Protein AF-A0A821DPH0-F1 (afdb_monomer_lite)

pLDDT: mean 76.72, std 12.97, range [37.47, 94.5]

Structure (mmCIF, N/CA/C/O backbone):
data_AF-A0A821DPH0-F1
#
_entry.id   AF-A0A821DPH0-F1
#
loop_
_atom_site.group_PDB
_atom_site.id
_atom_site.type_symbol
_atom_site.label_atom_id
_atom_site.label_alt_id
_atom_site.label_comp_id
_atom_site.label_asym_id
_atom_site.label_entity_id
_atom_site.label_seq_id
_atom_site.pdbx_PDB_ins_code
_atom_site.Cartn_x
_atom_site.Cartn_y
_atom_site.Cartn_z
_atom_site.occupancy
_atom_site.B_iso_or_equiv
_atom_site.auth_seq_id
_atom_site.auth_comp_id
_atom_site.auth_asym_id
_atom_site.auth_atom_id
_atom_site.pdbx_PDB_model_num
ATOM 1 N N . MET A 1 1 ? -16.527 -7.360 23.716 1.00 43.38 1 MET A N 1
ATOM 2 C CA . MET A 1 1 ? -16.438 -5.897 23.925 1.00 43.38 1 MET A CA 1
ATOM 3 C C . MET A 1 1 ? -15.192 -5.610 24.746 1.00 43.38 1 MET A C 1
ATOM 5 O O . MET A 1 1 ? -15.256 -5.677 25.963 1.00 43.38 1 MET A O 1
ATOM 9 N N . LEU A 1 2 ? -14.047 -5.385 24.106 1.00 37.47 2 LEU A N 1
ATOM 10 C CA . LEU A 1 2 ? -12.780 -5.155 24.807 1.00 37.47 2 LEU A CA 1
ATOM 11 C C . LEU A 1 2 ? -11.902 -4.252 23.944 1.00 37.47 2 LEU A C 1
ATOM 13 O O . LEU A 1 2 ? -10.973 -4.743 23.331 1.00 37.47 2 LEU A O 1
ATOM 17 N N . LEU A 1 3 ? -12.278 -2.975 23.825 1.00 43.00 3 LEU A N 1
ATOM 18 C CA . LEU A 1 3 ? -11.407 -1.811 23.583 1.00 43.00 3 LEU A CA 1
ATOM 19 C C . LEU A 1 3 ? -12.306 -0.619 23.239 1.00 43.00 3 LEU A C 1
ATOM 21 O O . LEU A 1 3 ? -12.492 -0.274 22.076 1.00 43.00 3 LEU A O 1
ATOM 25 N N . ARG A 1 4 ? -12.864 0.022 24.271 1.00 42.69 4 ARG A N 1
ATOM 26 C CA . ARG A 1 4 ? -13.314 1.405 24.105 1.00 42.69 4 ARG A CA 1
ATOM 27 C C . ARG A 1 4 ? -12.064 2.228 23.846 1.00 42.69 4 ARG A C 1
ATOM 29 O O . ARG A 1 4 ? -11.135 2.174 24.653 1.00 42.69 4 ARG A O 1
ATOM 36 N N . MET A 1 5 ? -12.027 2.971 22.743 1.00 45.62 5 MET A N 1
ATOM 37 C CA . MET A 1 5 ? -10.995 3.986 22.566 1.00 45.62 5 MET A CA 1
ATOM 38 C C . MET A 1 5 ? -11.069 4.947 23.752 1.00 45.62 5 MET A C 1
ATOM 40 O O . MET A 1 5 ? -11.973 5.777 23.830 1.00 45.62 5 MET A O 1
ATOM 44 N N . ALA A 1 6 ? -10.101 4.870 24.661 1.00 45.91 6 ALA A N 1
ATOM 45 C CA . ALA A 1 6 ? -9.718 6.070 25.375 1.00 45.91 6 ALA A CA 1
ATOM 46 C C . ALA A 1 6 ? -9.246 7.045 24.294 1.00 45.91 6 ALA A C 1
ATOM 48 O O . ALA A 1 6 ? -8.417 6.679 23.455 1.00 45.91 6 ALA A O 1
ATOM 49 N N . ASP A 1 7 ? -9.823 8.241 24.253 1.00 49.03 7 ASP A N 1
ATOM 50 C CA . ASP A 1 7 ? -9.419 9.285 23.320 1.00 49.03 7 ASP A CA 1
ATOM 51 C C . ASP A 1 7 ? -8.026 9.796 23.710 1.00 49.03 7 ASP A C 1
ATOM 53 O O . ASP A 1 7 ? -7.850 10.829 24.349 1.00 49.03 7 ASP A O 1
ATOM 57 N N . VAL A 1 8 ? -7.009 8.987 23.420 1.00 54.25 8 VAL A N 1
ATOM 58 C CA . VAL A 1 8 ? -5.614 9.337 23.644 1.00 54.25 8 VAL A CA 1
ATOM 59 C C . VAL A 1 8 ? -5.265 10.388 22.601 1.00 54.25 8 VAL A C 1
ATOM 61 O O . VAL A 1 8 ? -5.116 10.061 21.433 1.00 54.25 8 VAL A O 1
ATOM 64 N N . GLN A 1 9 ? -5.135 11.649 23.001 1.00 55.75 9 GLN A N 1
ATOM 65 C CA . GLN A 1 9 ? -4.945 12.761 22.058 1.00 55.75 9 GLN A CA 1
ATOM 66 C C . GLN A 1 9 ? -3.631 12.713 21.252 1.00 55.75 9 GLN A C 1
ATOM 68 O O . GLN A 1 9 ? -3.432 13.522 20.350 1.00 55.75 9 GLN A O 1
ATOM 73 N N . GLN A 1 10 ? -2.726 11.779 21.562 1.00 67.19 10 GLN A N 1
ATOM 74 C CA . GLN A 1 10 ? -1.463 11.597 20.850 1.00 67.19 10 GLN A CA 1
ATOM 75 C C . GLN A 1 10 ? -1.516 10.425 19.864 1.00 67.19 10 GLN A C 1
ATOM 77 O O . GLN A 1 10 ? -1.552 9.257 20.263 1.00 67.19 10 GLN A O 1
ATOM 82 N N . ASP A 1 11 ? -1.407 10.756 18.576 1.00 63.34 11 ASP A N 1
ATOM 83 C CA . ASP A 1 11 ? -1.423 9.809 17.455 1.00 63.34 11 ASP A CA 1
ATOM 84 C C . ASP A 1 11 ? -0.344 8.712 17.575 1.00 63.34 11 ASP A C 1
ATOM 86 O O . ASP A 1 11 ? -0.604 7.553 17.260 1.00 63.34 11 ASP A O 1
ATOM 90 N N . GLU A 1 12 ? 0.863 9.037 18.059 1.00 67.50 12 GLU A N 1
ATOM 91 C CA . GLU A 1 12 ? 1.967 8.065 18.210 1.00 67.50 12 GLU A CA 1
ATOM 92 C C . GLU A 1 12 ? 1.690 7.034 19.308 1.00 67.50 12 GLU A C 1
ATOM 94 O O . GLU A 1 12 ? 1.969 5.843 19.146 1.0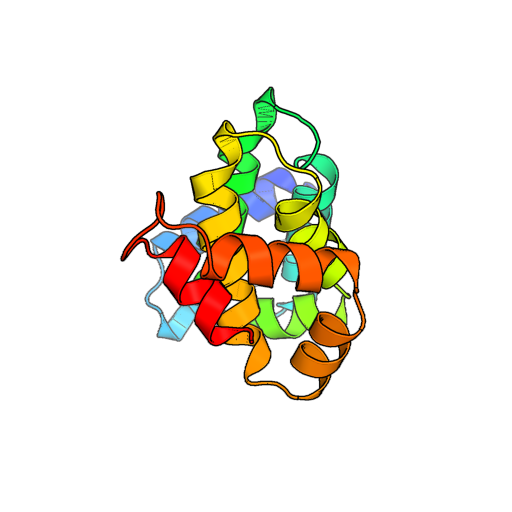0 67.50 12 GLU A O 1
ATOM 99 N N . THR A 1 13 ? 1.062 7.469 20.398 1.00 67.19 13 THR A N 1
ATOM 100 C CA . THR A 1 13 ? 0.635 6.587 21.485 1.00 67.19 13 THR A CA 1
ATOM 101 C C . THR A 1 13 ? -0.500 5.678 21.020 1.00 67.19 13 THR A C 1
ATOM 103 O O . THR A 1 13 ? -0.461 4.477 21.285 1.00 67.19 13 THR A O 1
ATOM 106 N N . GLN A 1 14 ? -1.461 6.208 20.254 1.00 64.75 14 GLN A N 1
ATOM 107 C CA . GLN A 1 14 ? -2.518 5.397 19.642 1.00 64.75 14 GLN A CA 1
ATOM 108 C C . GLN A 1 14 ? -1.939 4.368 18.666 1.00 64.75 14 GLN A C 1
ATOM 110 O O . GLN A 1 14 ? -2.263 3.186 18.768 1.00 64.75 14 GLN A O 1
ATOM 115 N N . LEU A 1 15 ? -1.030 4.775 17.775 1.00 66.75 15 LEU A N 1
ATOM 116 C CA . LEU A 1 15 ? -0.373 3.873 16.830 1.00 66.75 15 LEU A CA 1
ATOM 117 C C . LEU A 1 15 ? 0.340 2.723 17.551 1.00 66.75 15 LEU A C 1
ATOM 119 O O . LEU A 1 15 ? 0.163 1.560 17.192 1.00 66.75 15 LEU A O 1
ATOM 123 N N . ASN A 1 16 ? 1.140 3.029 18.573 1.00 70.19 16 ASN A N 1
ATOM 124 C CA . ASN A 1 16 ? 1.878 2.012 19.318 1.00 70.19 16 ASN A CA 1
ATOM 125 C C . ASN A 1 16 ? 0.947 1.075 20.097 1.00 70.19 16 ASN A C 1
ATOM 127 O O . ASN A 1 16 ? 1.187 -0.133 20.109 1.00 70.19 16 ASN A O 1
ATOM 131 N N . LEU A 1 17 ? -0.144 1.594 20.666 1.00 66.62 17 LEU A N 1
ATOM 132 C CA . LEU A 1 17 ? -1.170 0.778 21.312 1.00 66.62 17 LEU A CA 1
ATOM 133 C C . LEU A 1 17 ? -1.787 -0.212 20.315 1.00 66.62 17 LEU A C 1
ATOM 135 O O . LEU A 1 17 ? -1.823 -1.410 20.584 1.00 66.62 17 LEU A O 1
ATOM 139 N N . TYR A 1 18 ? -2.188 0.256 19.131 1.00 64.25 18 TYR A N 1
ATOM 140 C CA . TYR A 1 18 ? -2.743 -0.610 18.090 1.00 64.25 18 TYR A CA 1
ATOM 141 C C . TYR A 1 18 ? -1.734 -1.634 17.567 1.00 64.25 18 TYR A C 1
ATOM 143 O O . TYR A 1 18 ? -2.109 -2.778 17.325 1.00 64.25 18 TYR A O 1
ATOM 151 N N . ARG A 1 19 ? -0.446 -1.282 17.465 1.00 67.38 19 ARG A N 1
ATOM 152 C CA . ARG A 1 19 ? 0.622 -2.237 17.113 1.00 67.38 19 ARG A CA 1
ATOM 153 C C . ARG A 1 19 ? 0.765 -3.347 18.152 1.00 67.38 19 ARG A C 1
ATOM 155 O O . ARG A 1 19 ? 0.924 -4.507 17.783 1.00 67.38 19 ARG A O 1
ATOM 162 N N . CYS A 1 20 ? 0.718 -3.008 19.439 1.00 67.06 20 CYS A N 1
ATOM 163 C CA . CYS A 1 20 ? 0.758 -4.000 20.513 1.00 67.06 20 CYS A CA 1
ATOM 164 C C . CYS A 1 20 ? -0.485 -4.894 20.479 1.00 67.06 20 CYS A C 1
ATOM 166 O O . CYS A 1 20 ? -0.372 -6.113 20.542 1.00 67.06 20 CYS A O 1
ATOM 168 N N . LEU A 1 21 ? -1.662 -4.298 20.303 1.00 62.12 21 LEU A N 1
ATOM 169 C CA . LEU A 1 21 ? -2.930 -5.018 20.254 1.00 62.12 21 LEU A CA 1
ATOM 170 C C . LEU A 1 21 ? -3.036 -5.942 19.036 1.00 62.12 21 LEU A C 1
ATOM 172 O O . LEU A 1 21 ? -3.431 -7.091 19.190 1.00 62.12 21 LEU A O 1
ATOM 176 N N . GLY A 1 22 ? -2.609 -5.499 17.851 1.00 60.59 22 GLY A N 1
ATOM 177 C CA . GLY A 1 22 ? -2.578 -6.330 16.643 1.00 60.59 22 GLY A CA 1
ATOM 178 C C . GLY A 1 22 ? -1.655 -7.548 16.767 1.00 60.59 22 GLY A C 1
ATOM 179 O O . GLY A 1 22 ? -1.931 -8.590 16.185 1.00 60.59 22 GLY A O 1
ATOM 180 N N . LYS A 1 23 ? -0.589 -7.449 17.573 1.00 63.28 23 LYS A N 1
ATOM 181 C CA . LYS A 1 23 ? 0.317 -8.573 17.863 1.00 63.28 23 LYS A CA 1
ATOM 182 C C . LYS A 1 23 ? -0.197 -9.524 18.943 1.00 63.28 23 LYS A C 1
ATOM 184 O O . LYS A 1 23 ? 0.184 -10.689 18.938 1.00 63.28 23 LYS A O 1
ATOM 189 N N . LEU A 1 24 ? -0.987 -9.020 19.891 1.00 57.78 24 LEU A N 1
ATOM 190 C CA . LEU A 1 24 ? -1.429 -9.768 21.071 1.00 57.78 24 LEU A CA 1
ATOM 191 C C . LEU A 1 24 ? -2.824 -10.380 20.908 1.00 57.78 24 LEU A C 1
ATOM 193 O O . LEU A 1 24 ? -3.128 -11.367 21.574 1.00 57.78 24 LEU A O 1
ATOM 197 N N . MET A 1 25 ? -3.675 -9.811 20.051 1.00 55.19 25 MET A N 1
ATOM 198 C CA . MET A 1 25 ? -5.052 -10.270 19.891 1.00 55.19 25 MET A CA 1
ATOM 199 C C . MET A 1 25 ? -5.181 -11.341 18.792 1.00 55.19 25 MET A C 1
ATOM 201 O O . MET A 1 25 ? -4.615 -11.193 17.706 1.00 55.19 25 MET A O 1
ATOM 205 N N . PRO A 1 26 ? -5.960 -12.413 19.024 1.00 56.53 26 PRO A N 1
ATOM 206 C CA . PRO A 1 26 ? -6.349 -13.357 17.984 1.00 56.53 26 PRO A CA 1
ATOM 207 C C . PRO A 1 26 ? -7.029 -12.644 16.801 1.00 56.53 26 PRO A C 1
ATOM 209 O O . PRO A 1 26 ? -7.831 -11.729 16.989 1.00 56.53 26 PRO A O 1
ATOM 212 N N . LYS A 1 27 ? -6.773 -13.103 15.563 1.00 55.41 27 LYS A N 1
ATOM 213 C CA . LYS A 1 27 ? -7.377 -12.547 14.328 1.00 55.41 27 LYS A CA 1
ATOM 214 C C . LYS A 1 27 ? -8.899 -12.282 14.403 1.00 55.41 27 LYS A C 1
ATOM 216 O O . LYS A 1 27 ? -9.323 -11.321 13.771 1.00 55.41 27 LYS A O 1
ATOM 221 N N . PRO A 1 28 ? -9.737 -13.082 15.097 1.00 51.78 28 PRO A N 1
ATOM 222 C CA . PRO A 1 28 ? -11.168 -12.797 15.246 1.00 51.78 28 PRO A CA 1
ATOM 223 C C . PRO A 1 28 ? -11.481 -11.534 16.058 1.00 51.78 28 PRO A C 1
ATOM 225 O O . PRO A 1 28 ? -12.354 -10.775 15.656 1.00 51.78 28 PRO A O 1
ATOM 228 N N . ASP A 1 29 ? -10.752 -11.267 17.144 1.00 52.06 29 ASP A N 1
ATOM 229 C CA . ASP A 1 29 ? -11.021 -10.130 18.043 1.00 52.06 29 ASP A CA 1
ATOM 230 C C . ASP A 1 29 ? -10.593 -8.796 17.420 1.00 52.06 29 ASP A C 1
ATOM 232 O O . ASP A 1 29 ? -11.162 -7.737 17.679 1.00 52.06 29 ASP A O 1
ATOM 236 N N . ILE A 1 30 ? -9.627 -8.871 16.507 1.00 52.97 30 ILE A N 1
ATOM 237 C CA . ILE A 1 30 ? -9.189 -7.768 15.658 1.00 52.97 30 ILE A CA 1
ATOM 238 C C . ILE A 1 30 ? -10.258 -7.367 14.617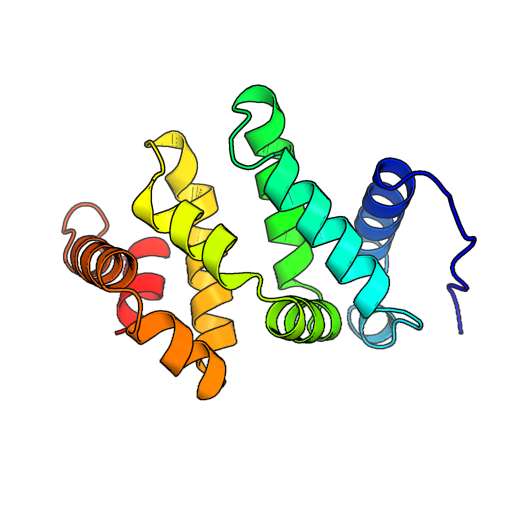 1.00 52.97 30 ILE A C 1
ATOM 240 O O . ILE A 1 30 ? -10.261 -6.227 14.151 1.00 52.97 30 ILE A O 1
ATOM 244 N N . LYS A 1 31 ? -11.166 -8.276 14.225 1.00 54.69 31 LYS A N 1
ATOM 245 C CA . LYS A 1 31 ? -12.125 -8.052 13.122 1.00 54.69 31 LYS A CA 1
ATOM 246 C C . LYS A 1 31 ? -13.291 -7.133 13.470 1.00 54.69 31 LYS A C 1
ATOM 248 O O . LYS A 1 31 ? -14.029 -6.767 12.562 1.00 54.69 31 LYS A O 1
ATOM 253 N N . THR A 1 32 ? -13.484 -6.777 14.735 1.00 62.03 32 THR A N 1
ATOM 254 C CA . THR A 1 32 ? -14.589 -5.913 15.169 1.00 62.03 32 THR A CA 1
ATOM 255 C C . THR A 1 32 ? -14.043 -4.709 15.923 1.00 62.03 32 THR A C 1
ATOM 257 O O . THR A 1 32 ? -14.121 -4.647 17.150 1.00 62.03 32 THR A O 1
ATOM 260 N N . MET A 1 33 ? -13.454 -3.758 15.196 1.00 65.19 33 MET A N 1
ATOM 261 C CA . MET A 1 33 ? -13.040 -2.482 15.783 1.00 65.19 33 MET A CA 1
ATOM 262 C C . MET A 1 33 ? -14.242 -1.537 15.865 1.00 65.19 33 MET A C 1
ATOM 264 O O . MET A 1 33 ? -14.991 -1.410 14.900 1.00 65.19 33 MET A O 1
ATOM 268 N N . GLU A 1 34 ? -14.417 -0.843 16.995 1.00 66.19 34 GLU A N 1
ATOM 269 C CA . GLU A 1 34 ? -15.492 0.156 17.151 1.00 66.19 34 GLU A CA 1
ATOM 270 C C . GLU A 1 34 ? -15.292 1.371 16.225 1.00 66.19 34 GLU A C 1
ATOM 272 O O . GLU A 1 34 ? -16.263 1.986 15.794 1.00 66.19 34 GLU A O 1
ATOM 277 N N . THR A 1 35 ? -14.043 1.717 15.882 1.00 71.50 35 THR A N 1
ATOM 278 C CA . THR A 1 35 ? -13.714 2.944 15.128 1.00 71.50 35 THR A CA 1
ATOM 279 C C . THR A 1 35 ? -12.593 2.748 14.089 1.00 71.50 35 THR A C 1
ATOM 281 O O . THR A 1 35 ? -11.540 3.393 14.180 1.00 71.50 35 THR A O 1
ATOM 284 N N . PRO A 1 36 ? -12.785 1.888 13.071 1.00 75.00 36 PRO A N 1
ATOM 285 C CA . PRO A 1 36 ? -11.760 1.600 12.063 1.00 75.00 36 PRO A CA 1
ATOM 286 C C . PRO A 1 36 ? -11.371 2.837 11.236 1.00 75.00 36 PRO A C 1
ATOM 288 O O . PRO A 1 36 ? -10.206 2.988 10.877 1.00 75.00 36 PRO A O 1
ATOM 291 N N . SER A 1 37 ? -12.306 3.769 11.004 1.00 77.88 37 SER A N 1
ATOM 292 C CA . SER A 1 37 ? -12.046 5.001 10.243 1.00 77.88 37 SER A CA 1
ATOM 293 C C . SER A 1 37 ? -11.027 5.918 10.923 1.00 77.88 37 SER A C 1
ATOM 295 O O . SER A 1 37 ? -10.146 6.433 10.240 1.00 77.88 37 SER A O 1
ATOM 297 N N . LYS A 1 38 ? -11.111 6.118 12.250 1.00 76.81 38 LYS A N 1
ATOM 298 C CA . LYS A 1 38 ? -10.163 6.980 12.984 1.00 76.81 38 LYS A CA 1
ATOM 299 C C . LYS A 1 38 ? -8.758 6.387 12.948 1.00 76.81 38 LYS A C 1
ATOM 301 O O . LYS A 1 38 ? -7.785 7.100 12.725 1.00 76.81 38 LYS A O 1
ATOM 306 N N . LEU A 1 39 ? -8.665 5.069 13.112 1.00 76.06 39 LEU A N 1
ATOM 307 C CA . LEU A 1 39 ? -7.400 4.356 13.011 1.00 76.06 39 LEU A CA 1
ATOM 308 C C . LEU A 1 39 ? -6.795 4.454 11.605 1.00 76.06 39 LEU A C 1
ATOM 310 O O . LEU A 1 39 ? -5.609 4.747 11.474 1.00 76.06 39 LEU A O 1
ATOM 314 N N . ALA A 1 40 ? -7.605 4.277 10.560 1.00 79.31 40 ALA A N 1
ATOM 315 C CA . ALA A 1 40 ? -7.177 4.503 9.184 1.00 79.31 40 ALA A CA 1
ATOM 316 C C . ALA A 1 40 ? -6.617 5.923 8.984 1.00 79.31 40 ALA A C 1
ATOM 318 O O . ALA A 1 40 ? -5.547 6.069 8.401 1.00 79.31 40 ALA A O 1
ATOM 319 N N . SER A 1 41 ? -7.251 6.956 9.548 1.00 81.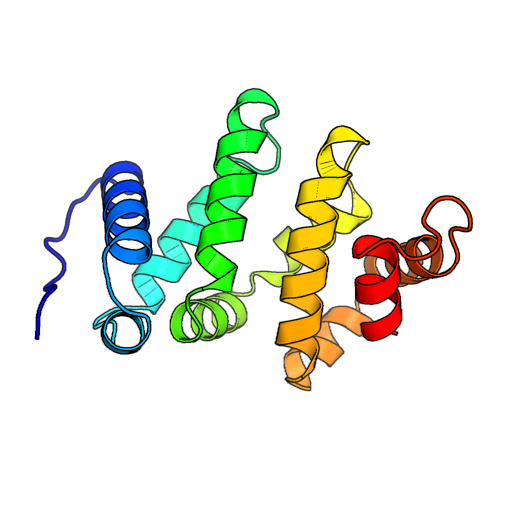50 41 SER A N 1
ATOM 320 C CA . SER A 1 41 ? -6.752 8.335 9.447 1.00 81.50 41 SER A CA 1
ATOM 321 C C . SER A 1 41 ? -5.409 8.540 10.151 1.00 81.50 41 SER A C 1
ATOM 323 O O . SER A 1 41 ? -4.528 9.213 9.616 1.00 81.50 41 SER A O 1
ATOM 325 N N . ILE A 1 42 ? -5.216 7.926 11.323 1.00 79.81 42 ILE A N 1
ATOM 326 C CA . ILE A 1 42 ? -3.932 7.952 12.039 1.00 79.81 42 ILE A CA 1
ATOM 327 C C . ILE A 1 42 ? -2.853 7.272 11.195 1.00 79.81 42 ILE A C 1
ATOM 329 O O . ILE A 1 42 ? -1.784 7.844 10.988 1.00 79.81 42 ILE A O 1
ATOM 333 N N . TYR A 1 43 ? -3.140 6.085 10.655 1.00 79.25 43 TYR A N 1
ATOM 334 C CA . TYR A 1 43 ? -2.214 5.382 9.771 1.00 79.25 43 TYR A CA 1
ATOM 335 C C . TYR A 1 43 ? -1.856 6.205 8.539 1.00 79.25 43 TYR A C 1
ATOM 337 O O . TYR A 1 43 ? -0.675 6.326 8.223 1.00 79.25 43 TYR A O 1
ATOM 345 N N . LEU A 1 44 ? -2.847 6.805 7.880 1.00 83.69 44 LEU A N 1
ATOM 346 C CA . LEU A 1 44 ? -2.631 7.633 6.701 1.00 83.69 44 LEU A CA 1
ATOM 347 C C . LEU A 1 44 ? -1.715 8.816 7.025 1.00 83.69 44 LEU A C 1
ATOM 349 O O . LEU A 1 44 ? -0.723 9.031 6.336 1.00 83.69 44 LEU A O 1
ATOM 353 N N . LYS A 1 45 ? -1.981 9.523 8.129 1.00 83.88 45 LYS A N 1
ATOM 354 C CA . LYS A 1 45 ? -1.137 10.624 8.608 1.00 83.88 45 LYS A CA 1
ATOM 355 C C . LYS A 1 45 ? 0.298 10.167 8.879 1.00 83.88 45 LYS A C 1
ATOM 357 O O . LYS A 1 45 ? 1.240 10.866 8.512 1.00 83.88 45 LYS A O 1
ATOM 362 N N . PHE A 1 46 ? 0.483 8.994 9.485 1.00 83.12 46 PHE A N 1
ATOM 363 C CA . PHE A 1 46 ? 1.814 8.428 9.703 1.00 83.12 46 PHE A CA 1
ATOM 364 C C . PHE A 1 46 ? 2.529 8.093 8.400 1.00 83.12 46 PHE A C 1
ATOM 366 O O . PHE A 1 46 ? 3.686 8.478 8.246 1.00 83.12 46 PHE A O 1
ATOM 373 N N . LEU A 1 47 ? 1.866 7.407 7.469 1.00 83.75 47 LEU A N 1
ATOM 374 C CA . LEU A 1 47 ? 2.449 7.056 6.175 1.00 83.75 47 LEU A CA 1
ATOM 375 C C . LEU A 1 47 ? 2.890 8.319 5.426 1.00 83.75 47 LEU A C 1
ATOM 377 O O . LEU A 1 47 ? 4.052 8.417 5.042 1.00 83.75 47 LEU A O 1
ATOM 381 N N . THR A 1 48 ? 2.019 9.327 5.332 1.00 84.56 48 THR A N 1
ATOM 382 C CA . THR A 1 48 ? 2.333 10.613 4.693 1.00 84.56 48 THR A CA 1
ATOM 383 C C . THR A 1 48 ? 3.524 11.314 5.343 1.00 84.56 48 THR A C 1
ATOM 385 O O . THR A 1 48 ? 4.402 11.809 4.648 1.00 84.56 48 THR A O 1
ATOM 388 N N . ASN A 1 49 ? 3.602 11.330 6.676 1.00 83.25 49 ASN A N 1
ATOM 389 C CA . ASN A 1 49 ? 4.671 12.033 7.393 1.00 83.25 49 ASN A CA 1
ATOM 390 C C . ASN A 1 49 ? 6.013 11.284 7.416 1.00 83.25 49 ASN A C 1
ATOM 392 O O . ASN A 1 49 ? 7.003 11.829 7.911 1.00 83.25 49 ASN A O 1
ATOM 396 N N . THR A 1 50 ? 6.045 10.020 6.985 1.00 82.88 50 THR A N 1
ATOM 397 C CA . THR A 1 50 ? 7.241 9.169 7.098 1.00 82.88 50 THR A CA 1
ATOM 398 C C . THR A 1 50 ? 7.767 8.641 5.770 1.00 82.88 50 THR A C 1
ATOM 400 O O . THR A 1 50 ? 8.929 8.248 5.737 1.00 82.88 50 THR A O 1
ATOM 403 N N . ILE A 1 51 ? 6.982 8.688 4.686 1.00 81.38 51 ILE A N 1
ATOM 404 C CA . ILE A 1 51 ? 7.382 8.195 3.357 1.00 81.38 51 ILE A CA 1
ATOM 405 C C . ILE A 1 51 ? 8.653 8.865 2.812 1.00 81.38 51 ILE A C 1
ATOM 407 O O . ILE A 1 51 ? 9.486 8.192 2.214 1.00 81.38 51 ILE A O 1
ATOM 411 N N . ASP A 1 52 ? 8.830 10.164 3.069 1.00 80.88 52 ASP A N 1
ATOM 412 C CA . ASP A 1 52 ? 9.953 10.953 2.545 1.00 80.88 52 ASP A CA 1
ATOM 413 C C . ASP A 1 52 ? 11.117 11.096 3.553 1.00 80.88 52 ASP A C 1
ATOM 415 O O . ASP A 1 52 ? 12.098 11.782 3.269 1.00 80.88 52 ASP A O 1
ATOM 419 N N . ASP A 1 53 ? 11.033 10.476 4.739 1.00 81.06 53 ASP A N 1
ATOM 420 C CA . ASP A 1 53 ? 12.052 10.581 5.795 1.00 81.06 53 ASP A CA 1
ATOM 421 C C . ASP A 1 53 ? 12.865 9.275 5.911 1.00 81.06 53 ASP A C 1
ATOM 423 O O . ASP A 1 53 ? 12.411 8.322 6.557 1.00 81.06 53 ASP A O 1
ATOM 427 N N . PRO A 1 54 ? 14.106 9.223 5.373 1.00 76.94 54 PRO A N 1
ATOM 428 C CA . PRO A 1 54 ? 14.964 8.040 5.434 1.00 76.94 54 PRO A CA 1
ATOM 429 C C . PRO A 1 54 ? 15.174 7.510 6.855 1.00 76.94 54 PRO A C 1
ATOM 431 O O . PRO A 1 54 ? 15.255 6.301 7.062 1.00 76.94 54 PRO A O 1
ATOM 434 N N . LYS A 1 55 ? 15.207 8.397 7.862 1.00 80.50 55 LYS A N 1
ATOM 435 C CA . LYS A 1 55 ? 15.402 8.014 9.270 1.00 80.50 55 LYS A CA 1
ATOM 436 C C . LYS A 1 55 ? 14.168 7.338 9.866 1.00 80.50 55 LYS A C 1
ATOM 438 O O . LYS A 1 55 ? 14.260 6.717 10.923 1.00 80.50 55 LYS A O 1
ATOM 443 N N . LYS A 1 56 ? 13.007 7.465 9.219 1.00 80.06 56 LYS A N 1
ATOM 444 C CA . LYS A 1 56 ? 11.737 6.871 9.649 1.00 80.06 56 LYS A CA 1
ATOM 445 C C . LYS A 1 56 ? 11.279 5.725 8.749 1.00 80.06 56 LYS A C 1
ATOM 447 O O . LYS A 1 56 ? 10.215 5.169 9.014 1.00 80.06 56 LYS A O 1
ATOM 452 N N . MET A 1 57 ? 12.077 5.304 7.767 1.00 78.19 57 MET A N 1
ATOM 453 C CA . MET A 1 57 ? 11.702 4.237 6.832 1.00 78.19 57 MET A CA 1
ATOM 454 C C . MET A 1 57 ? 11.405 2.898 7.507 1.00 78.19 57 MET A C 1
ATOM 456 O O . MET A 1 57 ? 10.462 2.212 7.120 1.00 78.19 57 MET A O 1
ATOM 460 N N . GLU A 1 58 ? 12.124 2.540 8.571 1.00 77.00 58 GLU A N 1
ATOM 461 C CA . GLU A 1 58 ? 11.792 1.342 9.354 1.00 77.00 58 GLU A CA 1
ATOM 462 C C . GLU A 1 58 ? 10.419 1.450 10.030 1.00 77.00 58 GLU A C 1
ATOM 464 O O . GLU A 1 58 ? 9.658 0.480 10.093 1.00 77.00 58 GLU A O 1
ATOM 469 N N . ARG A 1 59 ? 10.069 2.648 10.520 1.00 75.38 59 ARG A N 1
ATOM 470 C CA . ARG A 1 59 ? 8.755 2.911 11.118 1.00 75.38 59 ARG A CA 1
ATOM 471 C C . ARG A 1 59 ? 7.665 2.866 10.050 1.00 75.38 59 ARG A C 1
ATOM 473 O O . ARG A 1 59 ? 6.652 2.211 10.281 1.00 75.38 59 ARG A O 1
ATOM 480 N N . PHE A 1 60 ? 7.900 3.478 8.889 1.00 80.69 60 PHE A N 1
ATOM 481 C CA . PHE A 1 60 ? 7.012 3.417 7.725 1.00 80.69 60 PHE A CA 1
ATOM 482 C C . PHE A 1 60 ? 6.732 1.962 7.321 1.00 80.69 60 PHE A C 1
ATOM 484 O O . PHE A 1 60 ? 5.579 1.532 7.266 1.00 80.69 60 PHE A O 1
ATOM 491 N N . TYR A 1 61 ? 7.789 1.164 7.157 1.00 78.38 61 TYR A N 1
ATOM 492 C CA . TYR A 1 61 ? 7.693 -0.259 6.842 1.00 78.38 61 TYR A CA 1
ATOM 493 C C . TYR A 1 61 ? 6.899 -1.037 7.898 1.00 78.38 61 TYR A C 1
ATOM 495 O O . TYR A 1 61 ? 6.018 -1.830 7.567 1.00 78.38 61 TYR A O 1
ATOM 503 N N . SER A 1 62 ? 7.150 -0.783 9.186 1.00 76.56 62 SER A N 1
ATOM 504 C CA . SER A 1 62 ? 6.398 -1.447 10.248 1.00 76.56 62 SER A CA 1
ATOM 505 C C . SER A 1 62 ? 4.911 -1.087 10.218 1.00 76.56 62 SER A C 1
ATOM 507 O O . SER A 1 62 ? 4.072 -1.950 10.474 1.00 76.56 62 SER A O 1
ATOM 509 N N . VAL A 1 63 ? 4.556 0.156 9.894 1.00 76.88 63 VAL A N 1
ATOM 510 C CA . VAL A 1 63 ? 3.154 0.566 9.742 1.00 76.88 63 VAL A CA 1
ATOM 511 C C . VAL A 1 63 ? 2.483 -0.190 8.591 1.00 76.88 63 VAL A C 1
ATOM 513 O O . VAL A 1 63 ? 1.405 -0.751 8.792 1.00 76.88 63 VAL A O 1
ATOM 516 N N . LEU A 1 64 ? 3.151 -0.305 7.439 1.00 78.38 64 LEU A N 1
ATOM 517 C CA . LEU A 1 64 ? 2.659 -1.089 6.299 1.00 78.38 64 LEU A CA 1
ATOM 518 C C . LEU A 1 64 ? 2.445 -2.572 6.637 1.00 78.38 64 LEU A C 1
ATOM 520 O O . LEU A 1 64 ? 1.456 -3.167 6.222 1.00 78.38 64 LEU A O 1
ATOM 524 N N . GLN A 1 65 ? 3.325 -3.185 7.431 1.00 76.25 65 GLN A N 1
ATOM 525 C CA . GLN A 1 65 ? 3.143 -4.581 7.849 1.00 76.25 65 GLN A CA 1
ATOM 526 C C . GLN A 1 65 ? 1.894 -4.787 8.712 1.00 76.25 65 GLN A C 1
ATOM 528 O O . GLN A 1 65 ? 1.196 -5.790 8.561 1.00 76.25 65 GLN A O 1
ATOM 533 N N . ASN A 1 66 ? 1.601 -3.847 9.614 1.00 70.06 66 ASN A N 1
ATOM 534 C CA . ASN A 1 66 ? 0.406 -3.937 10.453 1.00 70.06 66 ASN A CA 1
ATOM 535 C C . ASN A 1 66 ? -0.866 -3.776 9.608 1.00 70.06 66 ASN A C 1
ATOM 537 O O . ASN A 1 66 ? -1.839 -4.490 9.831 1.00 70.06 66 ASN A O 1
ATOM 541 N N . PHE A 1 67 ? -0.835 -2.923 8.579 1.00 69.75 67 PHE A N 1
ATOM 542 C CA . PHE A 1 67 ? -1.950 -2.738 7.646 1.00 69.75 67 PHE A CA 1
ATOM 543 C C . PHE A 1 67 ? -2.435 -4.056 7.014 1.00 69.75 67 PHE A C 1
ATOM 545 O O . PHE A 1 67 ? -3.643 -4.292 6.926 1.00 69.75 67 PHE A O 1
ATOM 552 N N . VAL A 1 68 ? -1.516 -4.944 6.609 1.00 65.25 68 VAL A N 1
ATOM 553 C CA . VAL A 1 68 ? -1.857 -6.206 5.920 1.00 65.25 68 VAL A CA 1
ATOM 554 C C . VAL A 1 68 ? -2.771 -7.097 6.774 1.00 65.25 68 VAL A C 1
ATOM 556 O O . VAL A 1 68 ? -3.536 -7.899 6.235 1.00 65.25 68 VAL A O 1
ATOM 559 N N . GLN A 1 69 ? -2.757 -6.930 8.097 1.00 67.00 69 GLN A N 1
ATOM 560 C CA . GLN A 1 69 ? -3.470 -7.798 9.030 1.00 67.00 69 GLN A CA 1
ATOM 561 C C . GLN A 1 69 ? -4.918 -7.365 9.332 1.00 67.00 69 GLN A C 1
ATOM 563 O O . GLN A 1 69 ? -5.671 -8.164 9.888 1.00 67.00 69 GLN A O 1
ATOM 568 N N . HIS A 1 70 ? -5.337 -6.148 8.952 1.00 71.44 70 HIS A N 1
ATOM 569 C CA . HIS A 1 70 ? -6.606 -5.549 9.400 1.00 71.44 70 HIS A CA 1
ATOM 570 C C . HIS A 1 70 ? -7.587 -5.247 8.254 1.00 71.44 70 HIS A C 1
ATOM 572 O O . HIS A 1 70 ? -7.623 -4.129 7.746 1.00 71.44 70 HIS A O 1
ATOM 578 N N . ASP A 1 71 ? -8.447 -6.199 7.877 1.00 72.25 71 ASP A N 1
ATOM 579 C CA . ASP A 1 71 ? -9.350 -6.044 6.717 1.00 72.25 71 ASP A CA 1
ATOM 580 C C . ASP A 1 71 ? -1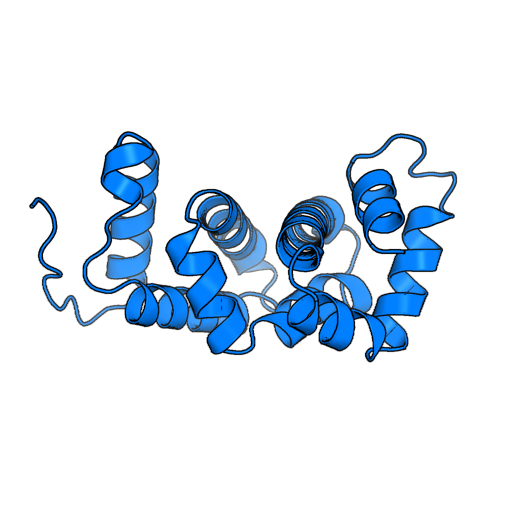0.294 -4.826 6.803 1.00 72.25 71 ASP A C 1
ATOM 582 O O . ASP A 1 71 ? -10.482 -4.129 5.807 1.00 72.25 71 ASP A O 1
ATOM 586 N N . GLN A 1 72 ? -10.826 -4.494 7.988 1.00 73.00 72 GLN A N 1
ATOM 587 C CA . GLN A 1 72 ? -11.660 -3.293 8.171 1.00 73.00 72 GLN A CA 1
ATOM 588 C C . GLN A 1 72 ? -10.881 -1.989 7.933 1.00 73.00 72 GLN A C 1
ATOM 590 O O . GLN A 1 72 ? -11.404 -1.053 7.335 1.00 73.00 72 GLN A O 1
ATOM 595 N N . VAL A 1 73 ? -9.618 -1.930 8.365 1.00 76.12 73 VAL A N 1
ATOM 596 C CA . VAL A 1 73 ? -8.756 -0.753 8.175 1.00 76.12 73 VAL A CA 1
ATOM 597 C C . VAL A 1 73 ? -8.391 -0.588 6.698 1.00 76.12 73 VAL A C 1
ATOM 599 O O . VAL A 1 73 ? -8.347 0.540 6.212 1.00 76.12 73 VAL A O 1
ATOM 602 N N . LYS A 1 74 ? -8.206 -1.691 5.954 1.00 75.56 74 LYS A N 1
ATOM 603 C CA . LYS A 1 74 ? -7.980 -1.651 4.497 1.00 75.56 74 LYS A CA 1
ATOM 604 C C . LYS A 1 74 ? -9.138 -0.970 3.773 1.00 75.56 74 LYS A C 1
ATOM 606 O O . LYS A 1 74 ? -8.908 -0.069 2.972 1.00 75.56 74 LYS A O 1
ATOM 611 N N . VAL A 1 75 ? -10.374 -1.366 4.089 1.00 78.81 75 VAL A N 1
ATOM 612 C CA . VAL A 1 75 ? -11.587 -0.778 3.497 1.00 78.81 75 VAL A CA 1
ATOM 613 C C . VAL A 1 75 ? -11.669 0.721 3.790 1.00 78.81 75 VAL A C 1
ATOM 615 O O . VAL A 1 75 ? -11.943 1.509 2.889 1.00 78.81 75 VAL A O 1
ATOM 618 N N . GLU A 1 76 ? -11.393 1.136 5.026 1.00 81.44 76 GLU A N 1
ATOM 619 C CA . GLU A 1 76 ? -11.423 2.554 5.398 1.00 81.44 76 GLU A CA 1
ATOM 620 C C . GLU A 1 76 ? -10.307 3.373 4.737 1.00 81.44 76 GLU A C 1
ATOM 622 O O . GLU A 1 76 ? -10.534 4.514 4.346 1.00 81.44 76 GLU A O 1
ATOM 627 N N . LEU A 1 77 ? -9.122 2.801 4.529 1.00 77.75 77 LEU A N 1
ATOM 628 C CA . LEU A 1 77 ? -8.032 3.479 3.821 1.00 77.75 77 LEU A CA 1
ATOM 629 C C . LEU A 1 77 ? -8.306 3.653 2.324 1.00 77.75 77 LEU A C 1
ATOM 631 O O . LEU A 1 77 ? -7.933 4.678 1.756 1.00 77.75 77 LEU A O 1
ATOM 635 N N . ILE A 1 78 ? -9.004 2.704 1.691 1.00 78.50 78 ILE A N 1
ATOM 636 C CA . ILE A 1 78 ? -9.504 2.874 0.317 1.00 78.50 78 ILE A CA 1
ATOM 637 C C . ILE A 1 78 ? -10.466 4.062 0.257 1.00 78.50 78 ILE A C 1
ATOM 639 O O . ILE A 1 78 ? -10.296 4.941 -0.586 1.00 78.50 78 ILE A O 1
ATOM 643 N N . LYS A 1 79 ? -11.435 4.131 1.184 1.00 83.25 79 LYS A N 1
ATOM 644 C CA . LYS A 1 79 ? -12.378 5.262 1.275 1.00 83.25 79 LYS A CA 1
ATOM 645 C C . LYS A 1 79 ? -11.662 6.594 1.502 1.00 83.25 79 LYS A C 1
ATOM 647 O O . LYS A 1 79 ? -12.103 7.617 0.994 1.00 83.25 79 LYS A O 1
ATOM 652 N N . GLN A 1 80 ? -10.555 6.573 2.241 1.00 85.50 80 GLN A N 1
ATOM 653 C CA . GLN A 1 80 ? -9.712 7.741 2.511 1.00 85.50 80 GLN A CA 1
ATOM 654 C C . GLN A 1 80 ? -8.642 7.995 1.431 1.00 85.50 80 GLN A C 1
ATOM 656 O O . GLN A 1 80 ? -7.757 8.819 1.638 1.00 85.50 80 GLN A O 1
ATOM 661 N N . ASN A 1 81 ? -8.732 7.331 0.273 1.00 84.88 81 ASN A N 1
ATOM 662 C CA . ASN A 1 81 ? -7.861 7.524 -0.886 1.00 84.88 81 ASN A CA 1
ATOM 663 C C . ASN A 1 81 ? -6.359 7.333 -0.591 1.00 84.88 81 ASN A C 1
ATOM 665 O O . ASN A 1 81 ? -5.536 8.205 -0.860 1.00 84.88 81 ASN A O 1
ATOM 669 N N . VAL A 1 82 ? -5.984 6.169 -0.055 1.00 86.50 82 VAL A N 1
ATOM 670 C CA . VAL A 1 82 ? -4.576 5.813 0.227 1.00 86.50 82 VAL A CA 1
ATOM 671 C C . VAL A 1 82 ? -3.716 5.586 -1.033 1.00 86.50 82 VAL A C 1
ATOM 673 O O . VAL A 1 82 ? -2.486 5.592 -0.953 1.00 86.50 82 VAL A O 1
ATOM 676 N N . PHE A 1 83 ? -4.336 5.400 -2.205 1.00 89.00 83 PHE A N 1
ATOM 677 C CA . PHE A 1 83 ? -3.655 5.008 -3.448 1.00 89.00 83 PHE A CA 1
ATOM 678 C C . PHE A 1 83 ? -2.475 5.897 -3.860 1.00 89.00 83 PHE A C 1
ATOM 680 O O . PHE A 1 83 ? -1.441 5.321 -4.193 1.00 89.00 83 PHE A O 1
ATOM 687 N N . PRO A 1 84 ? -2.538 7.244 -3.790 1.00 89.75 84 PRO A N 1
ATOM 688 C CA . PRO A 1 84 ? -1.413 8.087 -4.190 1.00 89.75 84 PRO A CA 1
ATOM 689 C C . PRO A 1 84 ? -0.136 7.788 -3.399 1.00 89.75 84 PRO A C 1
ATOM 691 O O . PRO A 1 84 ? 0.948 7.744 -3.967 1.00 89.75 84 PRO A O 1
ATOM 694 N N . ILE A 1 85 ? -0.249 7.509 -2.095 1.00 88.19 85 ILE A N 1
ATOM 695 C CA . ILE A 1 85 ? 0.907 7.168 -1.253 1.00 88.19 85 ILE A CA 1
ATOM 696 C C . ILE A 1 85 ? 1.513 5.842 -1.711 1.00 88.19 85 ILE A C 1
ATOM 698 O O . ILE A 1 85 ? 2.725 5.733 -1.876 1.00 88.19 85 ILE A O 1
ATOM 702 N N . PHE A 1 86 ? 0.670 4.836 -1.943 1.00 89.44 86 PHE A N 1
ATOM 703 C CA . PHE A 1 86 ? 1.119 3.521 -2.389 1.00 89.44 86 PHE A CA 1
ATOM 704 C C . PHE A 1 86 ? 1.726 3.558 -3.793 1.00 89.44 86 PHE A C 1
ATOM 706 O O . PHE A 1 86 ? 2.759 2.938 -4.014 1.00 89.44 86 PHE A O 1
ATOM 713 N N . MET A 1 87 ? 1.157 4.326 -4.720 1.00 89.94 87 MET A N 1
ATOM 714 C CA . MET A 1 87 ? 1.727 4.509 -6.056 1.00 89.94 87 MET A CA 1
ATOM 715 C C . MET A 1 87 ? 3.096 5.192 -5.988 1.00 89.94 87 MET A C 1
ATOM 717 O O . MET A 1 87 ? 4.043 4.680 -6.582 1.00 89.94 87 MET A O 1
ATOM 721 N N . ARG A 1 88 ? 3.245 6.254 -5.178 1.00 88.12 88 ARG A N 1
ATOM 722 C CA . ARG A 1 88 ? 4.545 6.911 -4.932 1.00 88.12 88 ARG A CA 1
ATOM 723 C C . ARG A 1 88 ? 5.590 5.940 -4.387 1.00 88.12 88 ARG A C 1
ATOM 725 O O . ARG A 1 88 ? 6.748 5.987 -4.797 1.00 88.12 88 ARG A O 1
ATOM 732 N N . CYS A 1 89 ? 5.190 5.006 -3.518 1.00 87.38 89 CYS A N 1
ATOM 733 C CA . CYS A 1 89 ? 6.093 3.961 -3.033 1.00 87.38 89 CYS A CA 1
ATOM 734 C C . CYS A 1 89 ? 6.633 3.045 -4.135 1.00 87.38 89 CYS A C 1
ATOM 736 O O . CYS A 1 89 ? 7.628 2.371 -3.877 1.00 87.38 89 CYS A O 1
ATOM 738 N N . ILE A 1 90 ? 5.996 2.985 -5.306 1.00 88.25 90 ILE A N 1
ATOM 739 C CA . ILE A 1 90 ? 6.421 2.178 -6.455 1.00 88.25 90 ILE A CA 1
ATOM 740 C C . ILE A 1 90 ? 7.174 3.027 -7.486 1.00 88.25 90 ILE A C 1
ATOM 742 O O . ILE A 1 90 ? 8.170 2.558 -8.036 1.00 88.25 90 ILE A O 1
ATOM 746 N N . THR A 1 91 ? 6.729 4.259 -7.744 1.00 87.12 91 THR A N 1
ATOM 747 C CA . THR A 1 91 ? 7.242 5.102 -8.837 1.00 87.12 91 THR A CA 1
ATOM 748 C C . THR A 1 91 ? 8.456 5.954 -8.462 1.00 87.12 91 THR A C 1
ATOM 750 O O . THR A 1 91 ? 9.314 6.177 -9.312 1.00 87.12 91 THR A O 1
ATOM 753 N N . GLU A 1 92 ? 8.574 6.417 -7.214 1.00 80.00 92 GLU A N 1
ATOM 754 C CA . GLU A 1 92 ? 9.546 7.465 -6.832 1.00 80.00 92 GLU A CA 1
ATOM 755 C C . GLU A 1 92 ? 10.760 6.953 -6.026 1.00 80.00 92 GLU A C 1
ATOM 757 O O . GLU A 1 92 ? 11.636 7.722 -5.625 1.00 80.00 92 GLU A O 1
ATOM 762 N N . THR A 1 93 ? 10.842 5.656 -5.746 1.00 63.34 93 THR A N 1
ATOM 763 C CA . THR A 1 93 ? 11.608 5.132 -4.605 1.00 63.34 93 THR A CA 1
ATOM 764 C C . THR A 1 93 ? 12.942 4.460 -4.968 1.00 63.34 93 THR A C 1
ATOM 766 O O . THR A 1 93 ? 13.026 3.605 -5.847 1.00 63.34 93 THR A O 1
ATOM 769 N N . LYS A 1 94 ? 14.013 4.847 -4.248 1.00 59.59 94 LYS A N 1
ATOM 770 C CA . LYS A 1 94 ? 15.396 4.328 -4.375 1.00 59.59 94 LYS A CA 1
ATOM 771 C C . LYS A 1 94 ? 15.581 2.957 -3.690 1.00 59.59 94 LYS A C 1
ATOM 773 O O . LYS A 1 94 ? 14.823 2.589 -2.803 1.00 59.59 94 LYS A O 1
ATOM 778 N N . SER A 1 95 ? 16.631 2.228 -4.068 1.00 50.50 95 SER A N 1
ATOM 779 C CA . SER A 1 95 ? 16.887 0.787 -3.856 1.00 50.50 95 SER A CA 1
ATOM 780 C C . SER A 1 95 ? 16.674 0.168 -2.455 1.00 50.50 95 SER A C 1
ATOM 782 O O . SER A 1 95 ? 16.421 -1.032 -2.381 1.00 50.50 95 SER A O 1
ATOM 784 N N . ASP A 1 96 ? 16.691 0.930 -1.355 1.00 57.16 96 ASP A N 1
ATOM 785 C CA . ASP A 1 96 ? 16.351 0.420 -0.005 1.00 57.16 96 ASP A CA 1
ATOM 786 C C . ASP A 1 96 ? 14.846 0.147 0.188 1.00 57.16 96 ASP A C 1
ATOM 788 O O . ASP A 1 96 ? 14.410 -0.449 1.177 1.00 57.16 96 ASP A O 1
ATOM 792 N N . LEU A 1 97 ? 14.032 0.538 -0.791 1.00 71.00 97 LEU A N 1
ATOM 793 C CA . LEU A 1 97 ? 12.588 0.378 -0.785 1.00 71.00 97 LEU A CA 1
ATOM 794 C C . LEU A 1 97 ? 12.084 -0.934 -1.384 1.00 71.00 97 LEU A C 1
ATOM 796 O O . LEU A 1 97 ? 10.879 -1.131 -1.368 1.00 71.00 97 LEU A O 1
ATOM 800 N N . ILE A 1 98 ? 12.925 -1.876 -1.824 1.00 79.19 98 ILE A N 1
ATOM 801 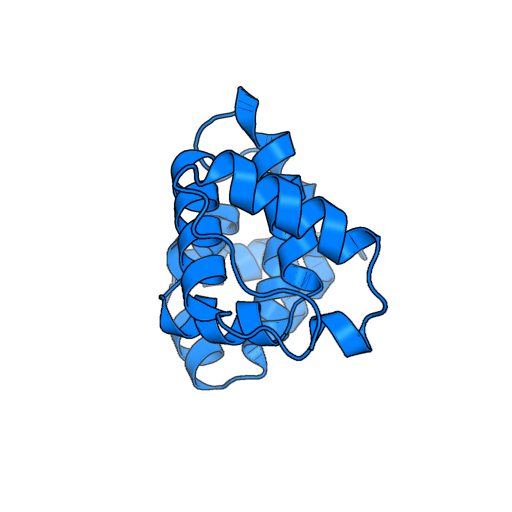C CA . ILE A 1 98 ? 12.438 -3.156 -2.390 1.00 79.19 98 ILE A CA 1
ATOM 802 C C . ILE A 1 98 ? 11.478 -3.875 -1.426 1.00 79.19 98 ILE A C 1
ATOM 804 O O . ILE A 1 98 ? 10.421 -4.363 -1.831 1.00 79.19 98 ILE A O 1
ATOM 808 N N . LYS A 1 99 ? 11.797 -3.895 -0.123 1.00 79.31 99 LYS A N 1
ATOM 809 C CA . LYS A 1 99 ? 10.918 -4.481 0.907 1.00 79.31 99 LYS A CA 1
ATOM 810 C C . LYS A 1 99 ? 9.591 -3.728 1.027 1.00 79.31 99 LYS A C 1
ATOM 812 O O . LYS A 1 99 ? 8.545 -4.348 1.181 1.00 79.31 99 LYS A O 1
ATOM 817 N N . VAL A 1 100 ? 9.638 -2.400 0.948 1.00 82.81 100 VAL A N 1
ATOM 818 C CA . VAL A 1 100 ? 8.450 -1.539 0.982 1.00 82.81 100 VAL A CA 1
ATOM 819 C C . VAL A 1 100 ? 7.602 -1.747 -0.269 1.00 82.81 100 VAL A C 1
ATOM 821 O O . VAL A 1 100 ? 6.414 -2.005 -0.140 1.00 82.81 100 VAL A O 1
ATOM 824 N N . GLN A 1 101 ? 8.211 -1.708 -1.454 1.00 86.81 101 GLN A N 1
ATOM 825 C CA . GLN A 1 101 ? 7.568 -1.965 -2.739 1.00 86.81 101 GLN A CA 1
ATOM 826 C C . GLN A 1 101 ? 6.890 -3.330 -2.741 1.00 86.81 101 GLN A C 1
ATOM 828 O O . GLN A 1 101 ? 5.741 -3.424 -3.145 1.00 86.81 101 GLN A O 1
ATOM 833 N N . THR A 1 102 ? 7.550 -4.365 -2.215 1.00 86.56 102 THR A N 1
ATOM 834 C CA . THR A 1 102 ? 6.964 -5.711 -2.130 1.00 86.56 102 THR A CA 1
ATOM 835 C C . THR A 1 102 ? 5.677 -5.693 -1.310 1.00 86.56 102 THR A C 1
ATOM 837 O O . THR A 1 102 ? 4.636 -6.107 -1.808 1.00 86.56 102 THR A O 1
ATOM 840 N N . ILE A 1 103 ? 5.715 -5.144 -0.091 1.00 84.81 103 ILE A N 1
ATOM 841 C CA . ILE A 1 103 ? 4.521 -5.071 0.763 1.00 84.81 103 ILE A CA 1
ATOM 842 C C . ILE A 1 103 ? 3.437 -4.204 0.125 1.00 84.81 103 ILE A C 1
ATOM 844 O O . ILE A 1 103 ? 2.265 -4.568 0.146 1.00 84.81 103 ILE A O 1
ATOM 848 N N . VAL A 1 104 ? 3.805 -3.058 -0.443 1.00 88.56 104 VAL A N 1
ATOM 849 C CA . VAL A 1 104 ? 2.846 -2.159 -1.085 1.00 88.56 104 VAL A CA 1
ATOM 850 C C . VAL A 1 104 ? 2.194 -2.830 -2.293 1.00 88.56 104 VAL A C 1
ATOM 852 O O . VAL A 1 104 ? 0.980 -2.729 -2.435 1.00 88.56 104 VAL A O 1
ATOM 855 N N . LEU A 1 105 ? 2.936 -3.568 -3.122 1.00 89.31 105 LEU A N 1
ATOM 856 C CA . LEU A 1 105 ? 2.347 -4.321 -4.230 1.00 89.31 105 LEU A CA 1
ATOM 857 C C . LEU A 1 105 ? 1.458 -5.462 -3.745 1.00 89.31 105 LEU A C 1
ATOM 859 O O . LEU A 1 105 ? 0.392 -5.654 -4.313 1.00 89.31 105 LEU A O 1
ATOM 863 N N . GLU A 1 106 ? 1.831 -6.185 -2.688 1.00 86.25 106 GLU A N 1
ATOM 864 C CA . GLU A 1 106 ? 0.965 -7.214 -2.095 1.00 86.25 106 GLU A CA 1
ATOM 865 C C . GLU A 1 106 ? -0.352 -6.614 -1.582 1.00 86.25 106 GLU A C 1
ATOM 867 O O . GLU A 1 106 ? -1.428 -7.180 -1.787 1.00 86.25 106 GLU A O 1
ATOM 872 N N . ILE A 1 107 ? -0.279 -5.437 -0.955 1.00 85.00 107 ILE A N 1
ATOM 873 C CA . ILE A 1 107 ? -1.447 -4.663 -0.538 1.00 85.00 107 ILE A CA 1
ATOM 874 C C . ILE A 1 107 ? -2.287 -4.285 -1.756 1.00 85.00 107 ILE A C 1
ATOM 876 O O . ILE A 1 107 ? -3.475 -4.593 -1.790 1.00 85.00 107 ILE A O 1
ATOM 880 N N . LEU A 1 108 ? -1.690 -3.631 -2.752 1.00 88.69 108 LEU A N 1
ATOM 881 C CA . LEU A 1 108 ? -2.396 -3.167 -3.943 1.00 88.69 108 LEU A CA 1
ATOM 882 C C . LEU A 1 108 ? -3.019 -4.329 -4.719 1.00 88.69 108 LEU A C 1
ATOM 884 O O . LEU A 1 108 ? -4.160 -4.211 -5.155 1.00 88.69 108 LEU A O 1
ATOM 888 N N . LEU A 1 109 ? -2.330 -5.466 -4.817 1.00 87.56 109 LEU A N 1
ATOM 889 C CA . LEU A 1 109 ? -2.848 -6.692 -5.414 1.00 87.56 109 LEU A CA 1
ATOM 890 C C . LEU A 1 109 ? -4.079 -7.189 -4.651 1.00 87.56 109 LEU A C 1
ATOM 892 O O . LEU A 1 109 ? -5.120 -7.437 -5.255 1.00 87.56 109 LEU A O 1
ATOM 896 N N . ALA A 1 110 ? -4.007 -7.259 -3.320 1.00 82.81 110 ALA A N 1
ATOM 897 C CA . ALA A 1 110 ? -5.155 -7.634 -2.496 1.00 82.81 110 ALA A CA 1
ATOM 898 C C . ALA A 1 110 ? -6.333 -6.652 -2.638 1.00 82.81 110 ALA A C 1
ATOM 900 O O . ALA A 1 110 ? -7.491 -7.061 -2.576 1.00 82.81 110 ALA A O 1
ATOM 901 N N . LEU A 1 111 ? -6.057 -5.363 -2.847 1.00 81.75 111 LEU A N 1
ATOM 902 C CA . LEU A 1 111 ? -7.088 -4.353 -3.087 1.00 81.75 111 LEU A CA 1
ATOM 903 C C . LEU A 1 111 ? -7.660 -4.413 -4.507 1.00 81.75 111 LEU A C 1
ATOM 905 O O . LEU A 1 111 ? -8.817 -4.056 -4.700 1.00 81.75 111 LEU A O 1
ATOM 909 N N . SER A 1 112 ? -6.891 -4.886 -5.487 1.00 85.69 112 SER A N 1
ATOM 910 C CA . SER A 1 112 ? -7.287 -4.921 -6.900 1.00 85.69 112 SER A CA 1
ATOM 911 C C . SER A 1 112 ? -8.439 -5.889 -7.205 1.00 85.69 112 SER A C 1
ATOM 913 O O . SER A 1 112 ? -9.108 -5.748 -8.224 1.00 85.69 112 SER A O 1
ATOM 915 N N . PHE A 1 113 ? -8.754 -6.809 -6.286 1.00 82.31 113 PHE A N 1
ATOM 916 C CA . PHE A 1 113 ? -9.989 -7.602 -6.336 1.00 82.31 113 PHE A CA 1
ATOM 917 C C . PHE A 1 113 ? -11.264 -6.745 -6.204 1.00 82.31 113 PHE A C 1
ATOM 919 O O . PHE A 1 113 ? -12.362 -7.222 -6.486 1.00 82.31 113 PHE A O 1
ATOM 926 N N . ASN A 1 114 ? -11.140 -5.480 -5.788 1.00 81.06 114 ASN A N 1
ATOM 927 C CA . ASN A 1 114 ? -12.189 -4.476 -5.905 1.00 81.06 114 ASN A CA 1
ATOM 928 C C . ASN A 1 114 ? -12.043 -3.715 -7.241 1.00 81.06 114 ASN A C 1
ATOM 930 O O . ASN A 1 114 ? -11.021 -3.080 -7.498 1.00 81.06 114 ASN A O 1
ATOM 934 N N . ASN A 1 115 ? -13.090 -3.741 -8.074 1.00 84.00 115 ASN A N 1
ATOM 935 C CA . ASN A 1 115 ? -13.066 -3.142 -9.416 1.00 84.00 115 ASN A CA 1
ATOM 936 C C . ASN A 1 115 ? -12.812 -1.625 -9.418 1.00 84.00 115 ASN A C 1
ATOM 938 O O . ASN A 1 115 ? -12.160 -1.119 -10.336 1.00 84.00 115 ASN A O 1
ATOM 942 N N . ASP A 1 116 ? -13.290 -0.897 -8.406 1.00 85.25 116 ASP A N 1
ATOM 943 C CA . ASP A 1 116 ? -13.068 0.548 -8.302 1.00 85.25 116 ASP A CA 1
ATOM 944 C C . ASP A 1 116 ? -11.593 0.833 -8.004 1.00 85.25 116 ASP A C 1
ATOM 946 O O . ASP A 1 116 ? -10.969 1.666 -8.663 1.00 85.25 116 ASP A O 1
ATOM 950 N N . ALA A 1 117 ? -11.006 0.074 -7.073 1.00 84.19 117 ALA A N 1
ATOM 951 C CA . ALA A 1 117 ? -9.584 0.139 -6.750 1.00 84.19 117 ALA A CA 1
ATOM 952 C C . ALA A 1 117 ? -8.708 -0.199 -7.965 1.00 84.19 117 ALA A C 1
ATOM 954 O O . ALA A 1 117 ? -7.781 0.546 -8.283 1.00 84.19 117 ALA A O 1
ATOM 955 N N . LEU A 1 118 ? -9.028 -1.275 -8.691 1.00 87.12 118 LEU A N 1
ATOM 956 C CA . LEU A 1 118 ? -8.314 -1.646 -9.916 1.00 87.12 118 LEU A CA 1
ATOM 957 C C . LEU A 1 118 ? -8.416 -0.556 -10.990 1.00 87.12 118 LEU A C 1
ATOM 959 O O . LEU A 1 118 ? -7.435 -0.256 -11.671 1.00 87.12 118 LEU A O 1
ATOM 963 N N . THR A 1 119 ? -9.586 0.070 -11.128 1.00 89.19 119 THR A N 1
ATOM 964 C CA . THR A 1 119 ? -9.795 1.174 -12.072 1.00 89.19 119 THR A CA 1
ATOM 965 C C . THR A 1 119 ? -8.946 2.390 -11.709 1.00 89.19 119 THR A C 1
ATOM 967 O O . THR A 1 119 ? -8.376 3.017 -12.600 1.00 89.19 119 THR A O 1
ATOM 970 N N . ILE A 1 120 ? -8.837 2.725 -10.420 1.00 89.31 120 ILE A N 1
ATOM 971 C CA . ILE A 1 120 ? -7.952 3.797 -9.940 1.00 89.31 120 ILE A CA 1
ATOM 972 C C . ILE A 1 120 ? -6.496 3.464 -10.276 1.00 89.31 120 ILE A C 1
ATOM 974 O O . ILE A 1 120 ? -5.802 4.302 -10.844 1.00 89.31 120 ILE A O 1
ATOM 978 N N . LEU A 1 121 ? -6.061 2.232 -9.997 1.00 90.31 121 LEU A N 1
ATOM 979 C CA . LEU A 1 121 ? -4.692 1.782 -10.256 1.00 90.31 121 LEU A CA 1
ATOM 980 C C . LEU A 1 121 ? -4.314 1.864 -11.737 1.00 90.31 121 LEU A C 1
ATOM 982 O O . LEU A 1 121 ? -3.270 2.406 -12.081 1.00 90.31 121 LEU A O 1
ATOM 986 N N . ARG A 1 122 ? -5.191 1.388 -12.625 1.00 91.06 122 ARG A N 1
ATOM 987 C CA . ARG A 1 122 ? -4.937 1.362 -14.074 1.00 91.06 122 ARG A CA 1
ATOM 988 C C . ARG A 1 122 ? -4.979 2.734 -14.747 1.00 91.06 122 ARG A C 1
ATOM 990 O O . ARG A 1 122 ? -4.473 2.863 -15.859 1.00 91.06 122 ARG A O 1
ATOM 997 N N . LYS A 1 123 ? -5.593 3.738 -14.113 1.00 92.56 123 LYS A N 1
ATOM 998 C CA . LYS A 1 123 ? -5.629 5.116 -14.629 1.00 92.56 123 LYS A CA 1
ATOM 999 C C . LYS A 1 123 ? -4.290 5.838 -14.484 1.00 92.56 123 LYS A C 1
ATOM 1001 O O . LYS A 1 123 ? -4.059 6.791 -15.221 1.00 92.56 123 LYS A O 1
ATOM 1006 N N . ASP A 1 124 ? -3.434 5.402 -13.565 1.00 92.56 124 ASP A N 1
ATOM 1007 C CA . ASP A 1 124 ? -2.125 6.010 -13.345 1.00 92.56 124 ASP A CA 1
ATOM 1008 C C . ASP A 1 124 ? -1.086 5.420 -14.316 1.00 92.56 124 ASP A C 1
ATOM 1010 O O . ASP A 1 124 ? -0.704 4.248 -14.238 1.00 92.56 124 ASP A O 1
ATOM 1014 N N . THR A 1 125 ? -0.662 6.227 -15.290 1.00 91.50 125 THR A N 1
ATOM 1015 C CA . THR A 1 125 ? 0.242 5.794 -16.365 1.00 91.50 125 THR A CA 1
ATOM 1016 C C . THR A 1 125 ? 1.646 5.483 -15.870 1.00 91.50 125 THR A C 1
ATOM 1018 O O . THR A 1 125 ? 2.274 4.547 -16.375 1.00 91.50 125 THR A O 1
ATOM 1021 N N . ASP A 1 126 ? 2.134 6.237 -14.889 1.00 91.06 126 ASP A N 1
ATOM 1022 C CA . ASP A 1 126 ? 3.496 6.115 -14.372 1.00 91.06 126 ASP A CA 1
ATOM 1023 C C . AS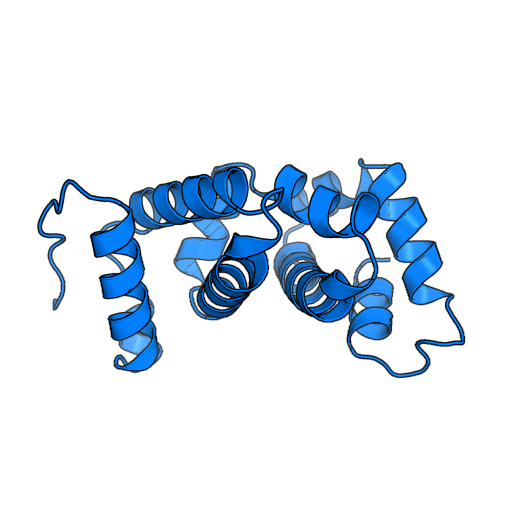P A 1 126 ? 3.606 4.862 -13.508 1.00 91.06 126 ASP A C 1
ATOM 1025 O O . ASP A 1 126 ? 4.511 4.043 -13.693 1.00 91.06 126 ASP A O 1
ATOM 1029 N N . PHE A 1 127 ? 2.606 4.646 -12.653 1.00 92.88 127 PHE A N 1
ATOM 1030 C CA . PHE A 1 127 ? 2.429 3.416 -11.902 1.00 92.88 127 PHE A CA 1
ATOM 1031 C C . PHE A 1 127 ? 2.388 2.207 -12.837 1.00 92.88 127 PHE A C 1
ATOM 1033 O O . PHE A 1 127 ? 3.208 1.302 -12.697 1.00 92.88 127 PHE A O 1
ATOM 1040 N N . MET A 1 128 ? 1.503 2.197 -13.841 1.00 94.50 128 MET A N 1
ATOM 1041 C CA . MET A 1 128 ? 1.377 1.049 -14.748 1.00 94.50 128 MET A CA 1
ATOM 1042 C C . MET A 1 128 ? 2.639 0.803 -15.578 1.00 94.50 128 MET A C 1
ATOM 1044 O O . MET A 1 128 ? 2.965 -0.347 -15.877 1.00 94.50 128 MET A O 1
ATOM 1048 N N . THR A 1 129 ? 3.371 1.854 -15.946 1.00 93.50 129 THR A N 1
ATOM 1049 C CA . THR A 1 129 ? 4.679 1.713 -16.599 1.00 93.50 129 THR A CA 1
ATOM 1050 C C . THR A 1 129 ? 5.658 1.005 -15.674 1.00 93.50 129 THR A C 1
ATOM 1052 O O . THR A 1 129 ? 6.306 0.041 -16.082 1.00 93.50 129 THR A O 1
ATOM 1055 N N . GLN A 1 130 ? 5.700 1.405 -14.405 1.00 91.44 130 GLN A N 1
ATOM 1056 C CA . GLN A 1 130 ? 6.609 0.799 -13.451 1.00 91.44 130 GLN A CA 1
ATOM 1057 C C . GLN A 1 130 ? 6.224 -0.630 -13.059 1.00 91.44 130 GLN A C 1
ATOM 1059 O O . GLN A 1 130 ? 7.106 -1.473 -12.913 1.00 91.44 130 GLN A O 1
ATOM 1064 N N . ILE A 1 131 ? 4.931 -0.955 -12.988 1.00 92.50 131 ILE A N 1
ATOM 1065 C CA . ILE A 1 131 ? 4.465 -2.338 -12.811 1.00 92.50 131 ILE A CA 1
ATOM 1066 C C . ILE A 1 131 ? 4.939 -3.229 -13.964 1.00 92.50 131 ILE A C 1
ATOM 1068 O O . ILE A 1 131 ? 5.471 -4.310 -13.716 1.00 92.50 131 ILE A O 1
ATOM 1072 N N . ARG A 1 132 ? 4.828 -2.771 -15.219 1.00 93.44 132 ARG A N 1
ATOM 1073 C CA . ARG A 1 132 ? 5.336 -3.527 -16.378 1.00 93.44 132 ARG A CA 1
ATOM 1074 C C . ARG A 1 132 ? 6.851 -3.712 -16.322 1.00 93.44 132 ARG A C 1
ATOM 1076 O O . ARG A 1 132 ? 7.333 -4.807 -16.613 1.00 93.44 132 ARG A O 1
ATOM 1083 N N . ASN A 1 133 ? 7.594 -2.683 -15.919 1.00 90.75 133 ASN A N 1
ATOM 1084 C CA . ASN A 1 133 ? 9.045 -2.777 -15.739 1.00 90.75 133 ASN A CA 1
ATOM 1085 C C . ASN A 1 133 ? 9.411 -3.806 -14.663 1.00 90.75 133 ASN A C 1
ATOM 1087 O O . ASN A 1 133 ? 10.312 -4.609 -14.871 1.00 90.75 133 ASN A O 1
ATOM 1091 N N . LEU A 1 134 ? 8.698 -3.818 -13.532 1.00 89.44 134 LEU A N 1
ATOM 1092 C CA . LEU A 1 134 ? 8.927 -4.775 -12.447 1.00 89.44 134 LEU A CA 1
ATOM 1093 C C . LEU A 1 134 ? 8.577 -6.211 -12.857 1.00 89.44 134 LEU A C 1
ATOM 1095 O O . LEU A 1 134 ? 9.354 -7.117 -12.571 1.00 89.44 134 LEU A O 1
ATOM 1099 N N . ALA A 1 135 ? 7.458 -6.415 -13.557 1.00 88.12 135 ALA A N 1
ATOM 1100 C CA . ALA A 1 135 ? 7.030 -7.729 -14.041 1.00 88.12 135 ALA A CA 1
ATOM 1101 C C . ALA A 1 135 ? 7.997 -8.318 -15.089 1.00 88.12 135 ALA A C 1
ATOM 1103 O O . ALA A 1 135 ? 8.248 -9.519 -15.108 1.00 88.12 135 ALA A O 1
ATOM 1104 N N . SER A 1 136 ? 8.581 -7.468 -15.939 1.00 88.00 136 SER A N 1
ATOM 1105 C CA . SER A 1 136 ? 9.514 -7.878 -17.001 1.00 88.00 136 SER A CA 1
ATOM 1106 C C . SER A 1 136 ? 10.989 -7.919 -16.571 1.00 88.00 136 SER A C 1
ATOM 1108 O O . SER A 1 136 ? 11.855 -8.270 -17.374 1.00 88.00 136 SER A O 1
ATOM 1110 N N . ASN A 1 137 ? 11.302 -7.577 -15.317 1.00 84.88 137 ASN A N 1
ATOM 1111 C CA . ASN A 1 137 ? 12.677 -7.516 -14.831 1.00 84.88 137 ASN A CA 1
ATOM 1112 C C . ASN A 1 137 ? 13.246 -8.916 -14.552 1.00 84.88 137 ASN A C 1
ATOM 1114 O O . ASN A 1 137 ? 12.949 -9.541 -13.536 1.00 84.88 137 ASN A O 1
ATOM 1118 N N . THR A 1 138 ? 14.155 -9.364 -15.415 1.00 76.06 138 THR A N 1
ATOM 1119 C CA . THR A 1 138 ? 14.821 -10.674 -15.326 1.00 76.06 138 THR A CA 1
ATOM 1120 C C . THR A 1 138 ? 15.722 -10.836 -14.101 1.00 76.06 138 THR A C 1
ATOM 1122 O O . THR A 1 138 ? 15.963 -11.959 -13.669 1.00 76.06 138 THR A O 1
ATOM 1125 N N . ASN A 1 139 ? 16.179 -9.741 -13.482 1.00 79.56 139 ASN A N 1
ATOM 1126 C CA . ASN A 1 139 ? 16.952 -9.803 -12.235 1.00 79.56 139 ASN A CA 1
ATOM 1127 C C . ASN A 1 139 ? 16.082 -10.122 -11.010 1.00 79.56 139 ASN A C 1
ATOM 1129 O O . ASN A 1 139 ? 16.608 -10.432 -9.943 1.00 79.56 139 ASN A O 1
ATOM 1133 N N . LEU A 1 140 ? 14.761 -10.004 -11.147 1.00 75.75 140 LEU A N 1
ATOM 1134 C CA . LEU A 1 140 ? 13.781 -10.268 -10.101 1.00 75.75 140 LEU A CA 1
ATOM 1135 C C . LEU A 1 140 ? 13.085 -11.623 -10.286 1.00 75.75 140 LEU A C 1
ATOM 1137 O O . LEU A 1 140 ? 12.070 -11.841 -9.621 1.00 75.75 140 LEU A O 1
ATOM 1141 N N . ASP A 1 141 ? 13.625 -12.511 -11.135 1.00 68.88 141 ASP A N 1
ATOM 1142 C CA . ASP A 1 141 ? 13.012 -13.798 -11.483 1.00 68.88 141 ASP A CA 1
ATOM 1143 C C . ASP A 1 141 ? 12.579 -14.575 -10.227 1.00 68.88 141 ASP A C 1
ATOM 1145 O O . ASP A 1 141 ? 13.381 -14.862 -9.333 1.00 68.88 141 ASP A O 1
ATOM 1149 N N . LYS A 1 142 ? 11.278 -14.883 -10.149 1.00 68.75 142 LYS A N 1
ATOM 1150 C CA . LYS A 1 142 ? 10.600 -15.578 -9.032 1.00 68.75 142 LYS A CA 1
ATOM 1151 C C . LYS A 1 142 ? 10.569 -14.824 -7.700 1.00 68.75 142 LYS A C 1
ATOM 1153 O O . LYS A 1 142 ? 10.191 -15.407 -6.680 1.00 68.75 142 LYS A O 1
ATOM 1158 N N . SER A 1 143 ? 10.914 -13.541 -7.675 1.00 83.69 143 SER A N 1
ATOM 1159 C CA . SER A 1 143 ? 10.738 -12.713 -6.482 1.00 83.69 143 SER A CA 1
ATOM 1160 C C . SER A 1 143 ? 9.254 -12.446 -6.205 1.00 83.69 143 SER A C 1
ATOM 1162 O O . SER A 1 143 ? 8.429 -12.353 -7.118 1.00 83.69 143 SER A O 1
ATOM 1164 N N . ASN A 1 144 ? 8.901 -12.265 -4.928 1.00 85.00 144 ASN A N 1
ATOM 1165 C CA . ASN A 1 144 ? 7.544 -11.857 -4.542 1.00 85.00 144 ASN A CA 1
ATOM 1166 C C . ASN A 1 144 ? 7.149 -10.516 -5.176 1.00 85.00 144 ASN A C 1
ATOM 1168 O O . ASN A 1 144 ? 5.987 -10.326 -5.522 1.00 85.00 144 ASN A O 1
ATOM 1172 N N . LEU A 1 145 ? 8.118 -9.615 -5.369 1.00 86.38 145 LEU A N 1
ATOM 1173 C CA . LEU A 1 145 ? 7.905 -8.317 -6.000 1.00 86.38 145 LEU A CA 1
ATOM 1174 C C . LEU A 1 145 ? 7.445 -8.467 -7.457 1.00 86.38 145 LEU A C 1
ATOM 1176 O O . LEU A 1 145 ? 6.439 -7.874 -7.837 1.00 86.38 145 LEU A O 1
ATOM 1180 N N . GLN A 1 146 ? 8.143 -9.292 -8.247 1.00 87.88 146 GLN A N 1
ATOM 1181 C CA . GLN A 1 146 ? 7.773 -9.567 -9.637 1.00 87.88 146 GLN A CA 1
ATOM 1182 C C . GLN A 1 146 ? 6.391 -10.223 -9.718 1.00 87.88 146 GLN A C 1
ATOM 1184 O O . GLN A 1 146 ? 5.534 -9.752 -10.458 1.00 87.88 146 GLN A O 1
ATOM 1189 N N . ARG A 1 147 ? 6.134 -11.246 -8.894 1.00 87.44 147 ARG A N 1
ATOM 1190 C CA . ARG A 1 147 ? 4.834 -11.938 -8.855 1.00 87.44 147 ARG A CA 1
ATOM 1191 C C . ARG A 1 147 ? 3.677 -11.007 -8.494 1.00 87.44 147 ARG A C 1
ATOM 1193 O O . ARG A 1 147 ? 2.589 -11.128 -9.051 1.00 87.44 147 ARG A O 1
ATOM 1200 N N . ALA A 1 148 ? 3.890 -10.098 -7.543 1.00 88.06 148 ALA A N 1
ATOM 1201 C CA . ALA A 1 148 ? 2.877 -9.123 -7.157 1.00 88.06 148 ALA A CA 1
ATOM 1202 C C . ALA A 1 148 ? 2.623 -8.099 -8.275 1.00 88.06 148 ALA A C 1
ATOM 1204 O O . ALA A 1 148 ? 1.475 -7.725 -8.505 1.00 88.06 148 ALA A O 1
ATOM 1205 N N . ALA A 1 149 ? 3.671 -7.690 -8.998 1.00 89.38 149 ALA A N 1
ATOM 1206 C CA . ALA A 1 149 ? 3.547 -6.832 -10.173 1.00 89.38 149 ALA A CA 1
ATOM 1207 C C . ALA A 1 149 ? 2.785 -7.529 -11.316 1.00 89.38 149 ALA A C 1
ATOM 1209 O O . ALA A 1 149 ? 1.876 -6.935 -11.887 1.00 89.38 149 ALA A O 1
ATOM 1210 N N . GLU A 1 150 ? 3.096 -8.794 -11.610 1.00 90.50 150 GLU A N 1
ATOM 1211 C CA . GLU A 1 150 ? 2.386 -9.600 -12.614 1.00 90.50 150 GLU A CA 1
ATOM 1212 C C . GLU A 1 150 ? 0.896 -9.739 -12.297 1.00 90.50 150 GLU A C 1
ATOM 1214 O O . GLU A 1 150 ? 0.069 -9.600 -13.189 1.00 90.50 150 GLU A O 1
ATOM 1219 N N . GLY A 1 151 ? 0.540 -9.960 -11.028 1.00 86.75 151 GLY A N 1
ATOM 1220 C CA . GLY A 1 151 ? -0.860 -10.071 -10.615 1.00 86.75 151 GLY A CA 1
ATOM 1221 C C . GLY A 1 151 ? -1.680 -8.784 -10.782 1.00 86.75 151 GLY A C 1
ATOM 1222 O O . GLY A 1 151 ? -2.906 -8.847 -10.749 1.00 86.75 151 GLY A O 1
ATOM 1223 N N . LEU A 1 152 ? -1.024 -7.628 -10.933 1.00 87.69 152 LEU A N 1
ATOM 1224 C CA . LEU A 1 152 ? -1.666 -6.322 -11.121 1.00 87.69 152 LEU A CA 1
ATOM 1225 C C . LEU A 1 152 ? -1.856 -5.934 -12.599 1.00 87.69 152 LEU A C 1
ATOM 1227 O O . LEU A 1 152 ? -2.516 -4.926 -12.875 1.00 87.69 152 LEU A O 1
ATOM 1231 N N . LEU A 1 153 ? -1.286 -6.701 -13.537 1.00 88.19 153 LEU A N 1
ATOM 1232 C CA . LEU A 1 153 ? -1.470 -6.521 -14.982 1.00 88.19 153 LEU A CA 1
ATOM 1233 C C . LEU A 1 153 ? -2.754 -7.216 -15.448 1.00 88.19 153 LEU A C 1
ATOM 1235 O O . LEU A 1 153 ? -3.628 -6.491 -15.991 1.00 88.19 153 LEU A O 1
#

Sequence (153 aa):
MLLRMADVQQDETQLNLYRCLGKLMPKPDIKTMETPSKLASIYLKFLTNTIDDPKKMERFYSVLQNFVQHDQVKVELIKQNVFPIFMRCITETKSDLIKVQTIVLEILLALSFNNDALTILRKDTDFMTQIRNLASNTNLDKSNLQRAAEGLL

Secondary structure (DSSP, 8-state):
--------S-HHHHHHHHHHHHHHS-HHHHT--S-HHHHHHHHHHHHHHHTT-GGGHHHHHHHHHHHTT-HHHHHHHHHTT-HHHHHHHHHS--GGGHHHHHHHHHHHHHHHTSHHHHHHHHH-HHHHHHHHHHHT-GGGTT-HHHHHHHHT-

Radius of gyration: 15.96 Å; chains: 1; bounding box: 33×28×42 Å

Foldseek 3Di:
DPDDDPPPVDLVVVLVVLLVCLVPDDLVVLADDPCLLVNLVSLLVVLVVQVPPPVCVVVNLSSLVSCVSHPSNLVNNVVVPSVVSLLCLQQVDDDVSPSVLLSSLVSLLVVCVDVVSLVVQVVDPSSLVSLVVLLPDPVCVPPSNNVSSVSSD